Protein AF-A0A2N3T0M0-F1 (afdb_monomer)

Secondary structure (DSSP, 8-state):
---------SS-TT-EEEESS-TT-EEEEEEEETTEEEEEETTBTTSPPEEEETTTEEE-

Structure (mmCIF, N/CA/C/O backbone):
data_AF-A0A2N3T0M0-F1
#
_entry.id   AF-A0A2N3T0M0-F1
#
loop_
_atom_site.group_PDB
_atom_site.id
_atom_site.type_symbol
_atom_site.label_atom_id
_atom_site.label_alt_id
_atom_site.label_comp_id
_atom_site.label_asym_id
_atom_site.label_entity_id
_atom_site.label_seq_id
_atom_site.pdbx_PDB_ins_code
_atom_site.Cartn_x
_atom_site.Cartn_y
_atom_site.Cartn_z
_atom_site.occupancy
_atom_site.B_iso_or_equiv
_atom_site.auth_seq_id
_atom_site.auth_comp_id
_atom_site.auth_asym_id
_atom_site.auth_atom_id
_atom_site.pdbx_PDB_model_num
ATOM 1 N N . MET A 1 1 ? -25.660 -8.629 4.238 1.00 36.50 1 MET A N 1
ATOM 2 C CA . MET A 1 1 ? -24.992 -7.826 5.289 1.00 36.50 1 MET A CA 1
ATOM 3 C C . MET A 1 1 ? -24.249 -6.679 4.624 1.00 36.50 1 MET A C 1
ATOM 5 O O . MET A 1 1 ? -23.255 -6.929 3.960 1.00 36.50 1 MET A O 1
ATOM 9 N N . LYS A 1 2 ? -24.741 -5.439 4.734 1.00 45.06 2 LYS A N 1
ATOM 10 C CA . LYS A 1 2 ? -23.962 -4.254 4.345 1.00 45.06 2 LYS A CA 1
ATOM 11 C C . LYS A 1 2 ? -23.063 -3.899 5.525 1.00 45.06 2 LYS A C 1
ATOM 13 O O . LYS A 1 2 ? -23.541 -3.364 6.521 1.00 45.06 2 LYS A O 1
ATOM 18 N N . LEU A 1 3 ? -21.787 -4.272 5.450 1.00 50.44 3 LEU A N 1
ATOM 19 C CA . LEU A 1 3 ? -20.785 -3.783 6.391 1.00 50.44 3 LEU A CA 1
ATOM 20 C C . LEU A 1 3 ? -20.514 -2.313 6.046 1.00 50.44 3 LEU A C 1
ATOM 22 O O . LEU A 1 3 ? -19.652 -2.005 5.233 1.00 50.44 3 LEU A O 1
ATOM 26 N N . ASN A 1 4 ? -21.242 -1.400 6.683 1.00 52.38 4 ASN A N 1
ATOM 27 C CA . ASN A 1 4 ? -20.840 0.002 6.764 1.00 52.38 4 ASN A CA 1
ATOM 28 C C . ASN A 1 4 ? -19.716 0.103 7.806 1.00 52.38 4 ASN A C 1
ATOM 30 O O . ASN A 1 4 ? -19.905 0.646 8.891 1.00 52.38 4 ASN A O 1
ATOM 34 N N . LYS A 1 5 ? -18.559 -0.507 7.530 1.00 54.44 5 LYS A N 1
ATOM 35 C CA . LYS A 1 5 ? -17.353 -0.218 8.303 1.00 54.44 5 LYS A CA 1
ATOM 36 C C . LYS A 1 5 ? -16.722 1.004 7.658 1.00 54.44 5 LYS A C 1
ATOM 38 O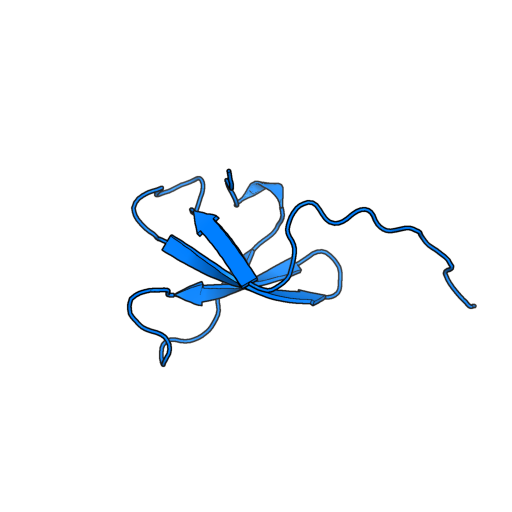 O . LYS A 1 5 ? -16.260 0.923 6.526 1.00 54.44 5 LYS A O 1
ATOM 43 N N . ASN A 1 6 ? -16.697 2.115 8.386 1.00 60.56 6 ASN A N 1
ATOM 44 C CA . ASN A 1 6 ? -15.730 3.181 8.143 1.00 60.56 6 ASN A CA 1
ATOM 45 C C . ASN A 1 6 ? -14.342 2.580 8.431 1.00 60.56 6 ASN A C 1
ATOM 47 O O . ASN A 1 6 ? -13.827 2.670 9.544 1.00 60.56 6 ASN A O 1
ATOM 51 N N . VAL A 1 7 ? -13.803 1.811 7.480 1.00 67.56 7 VAL A N 1
ATOM 52 C CA . VAL A 1 7 ? -12.441 1.292 7.566 1.00 67.56 7 VAL A CA 1
ATOM 53 C C . VAL A 1 7 ? -11.547 2.476 7.254 1.00 67.56 7 VAL A C 1
ATOM 55 O O . VAL A 1 7 ? -11.394 2.849 6.096 1.00 67.56 7 VAL A O 1
ATOM 58 N N . ILE A 1 8 ? -10.999 3.090 8.29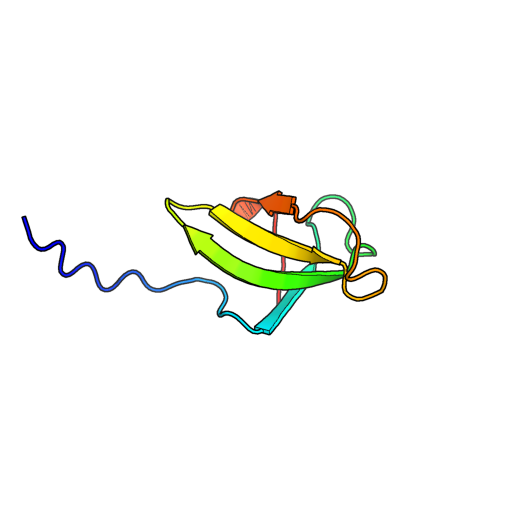8 1.00 79.12 8 ILE A N 1
ATOM 59 C CA . ILE A 1 8 ? -9.960 4.100 8.137 1.00 79.12 8 ILE A CA 1
ATOM 60 C C . ILE A 1 8 ? -8.727 3.356 7.624 1.00 79.12 8 ILE A C 1
ATOM 62 O O . ILE A 1 8 ? -8.106 2.578 8.354 1.00 79.12 8 ILE A O 1
ATOM 66 N N . LEU A 1 9 ? -8.435 3.525 6.337 1.00 86.75 9 LEU A N 1
ATOM 67 C CA . LEU A 1 9 ? -7.228 2.989 5.727 1.00 86.75 9 LEU A CA 1
ATOM 68 C C . LEU A 1 9 ? -6.024 3.778 6.239 1.00 86.75 9 LEU A C 1
ATOM 70 O O . LEU A 1 9 ? -6.116 4.968 6.521 1.00 86.75 9 LEU A O 1
ATOM 74 N N . LYS A 1 10 ? -4.892 3.089 6.387 1.00 91.25 10 LYS A N 1
ATOM 75 C CA . LYS A 1 10 ? -3.637 3.722 6.804 1.00 91.25 10 LYS A CA 1
ATOM 76 C C . LYS A 1 10 ? -2.969 4.460 5.642 1.00 91.25 10 LYS A C 1
ATOM 78 O O . LYS A 1 10 ? -2.254 5.418 5.886 1.00 91.25 10 LYS A O 1
ATOM 83 N N . TYR A 1 11 ? -3.189 3.968 4.426 1.00 93.94 11 TYR A N 1
ATOM 84 C CA . TYR A 1 11 ? -2.645 4.503 3.184 1.00 93.94 11 TYR A CA 1
ATOM 85 C C . TYR A 1 11 ? -3.739 4.490 2.118 1.00 93.94 11 TYR A C 1
ATOM 87 O O . TYR A 1 11 ? -4.594 3.596 2.116 1.00 93.94 11 TYR A O 1
ATOM 95 N N . GLU A 1 12 ? -3.697 5.448 1.208 1.00 93.69 12 GLU A N 1
ATOM 96 C CA . GLU A 1 12 ? -4.629 5.588 0.096 1.00 93.69 12 GLU A CA 1
ATOM 97 C C . GLU A 1 12 ? -3.992 5.142 -1.226 1.00 93.69 12 GLU A C 1
ATOM 99 O O . GLU A 1 12 ? -2.780 4.968 -1.346 1.00 93.69 12 GLU A O 1
ATOM 104 N N . VAL A 1 13 ? -4.820 4.893 -2.244 1.00 94.25 13 VAL A N 1
ATOM 105 C CA . VAL A 1 13 ? -4.319 4.564 -3.587 1.00 94.25 13 VAL A CA 1
ATOM 106 C C . VAL A 1 13 ? -3.559 5.763 -4.148 1.00 94.25 13 VAL A C 1
ATOM 108 O O . VAL A 1 13 ? -4.084 6.870 -4.181 1.00 94.25 13 VAL A O 1
ATOM 111 N N . GLY A 1 14 ? -2.342 5.522 -4.633 1.00 94.56 14 GLY A N 1
ATOM 112 C CA . GLY A 1 14 ? -1.418 6.559 -5.091 1.00 94.56 14 GLY A CA 1
ATOM 113 C C . GLY A 1 14 ? -0.336 6.917 -4.073 1.00 94.56 14 GLY A C 1
ATOM 114 O O . GLY A 1 14 ? 0.694 7.452 -4.48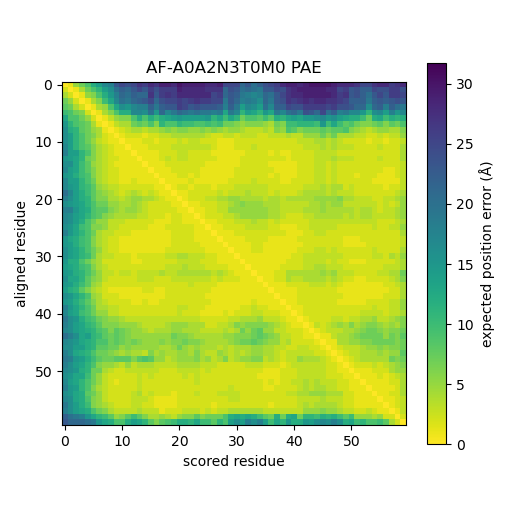3 1.00 94.56 14 GLY A O 1
ATOM 115 N N . ASP A 1 15 ? -0.503 6.557 -2.796 1.00 95.81 15 ASP A N 1
ATOM 116 C CA . ASP A 1 15 ? 0.509 6.830 -1.775 1.00 95.81 15 ASP A CA 1
ATOM 117 C C . ASP A 1 15 ? 1.824 6.120 -2.082 1.00 95.81 15 ASP A C 1
ATOM 119 O O . ASP A 1 15 ? 1.858 4.950 -2.486 1.00 95.81 15 ASP A O 1
ATOM 123 N N . THR A 1 16 ? 2.919 6.836 -1.827 1.00 95.81 16 THR A N 1
ATOM 124 C CA . THR A 1 16 ? 4.262 6.258 -1.827 1.00 95.81 16 THR A CA 1
ATOM 125 C C . THR A 1 16 ? 4.563 5.692 -0.447 1.00 95.81 16 THR A C 1
ATOM 127 O O . THR A 1 16 ? 4.533 6.399 0.560 1.00 95.81 16 THR A O 1
ATOM 130 N N . VAL A 1 17 ? 4.872 4.403 -0.405 1.00 95.56 17 VAL A N 1
ATOM 131 C CA . VAL A 1 17 ? 5.189 3.657 0.810 1.00 95.56 17 VAL A CA 1
ATOM 132 C C . VAL A 1 17 ? 6.480 2.873 0.617 1.00 95.56 17 VAL A C 1
ATOM 134 O O . VAL A 1 17 ? 6.856 2.499 -0.490 1.00 95.56 17 VAL A O 1
ATOM 137 N N . PHE A 1 18 ? 7.148 2.577 1.720 1.00 95.56 18 PHE A N 1
ATOM 138 C CA . PHE A 1 18 ? 8.407 1.852 1.754 1.00 95.56 18 PHE A CA 1
ATOM 139 C C . PHE A 1 18 ? 8.251 0.571 2.559 1.00 95.56 18 PHE A C 1
ATOM 141 O O . PHE A 1 18 ? 7.474 0.501 3.519 1.00 95.56 18 PHE A O 1
ATOM 148 N N . THR A 1 19 ? 9.008 -0.464 2.199 1.00 92.38 19 THR A N 1
ATOM 149 C CA . THR A 1 19 ? 9.010 -1.685 3.011 1.00 92.38 19 THR A CA 1
ATOM 150 C C . THR A 1 19 ? 9.752 -1.441 4.321 1.00 92.38 19 THR A C 1
ATOM 152 O O . THR A 1 19 ? 10.819 -0.831 4.348 1.00 92.38 19 THR A O 1
ATOM 155 N N . LYS A 1 20 ? 9.219 -1.961 5.429 1.00 91.62 20 LYS A N 1
ATOM 156 C CA . LYS A 1 20 ? 9.849 -1.803 6.743 1.00 91.62 20 LYS A CA 1
ATOM 157 C C . LYS A 1 20 ? 11.185 -2.538 6.859 1.00 91.62 20 LYS A C 1
ATOM 159 O O . LYS A 1 20 ? 12.067 -2.089 7.581 1.00 91.62 20 LYS A O 1
ATOM 164 N N . ILE A 1 21 ? 11.315 -3.670 6.169 1.00 90.88 21 ILE A N 1
ATOM 165 C CA . ILE A 1 21 ? 12.531 -4.491 6.173 1.00 90.88 21 ILE A CA 1
ATOM 166 C C . ILE A 1 21 ? 13.653 -3.871 5.333 1.00 90.88 21 ILE A C 1
ATOM 168 O O . ILE A 1 21 ? 14.819 -4.002 5.686 1.00 90.88 21 ILE A O 1
ATOM 172 N N . ASN A 1 22 ? 13.303 -3.182 4.244 1.00 89.81 22 ASN A N 1
AT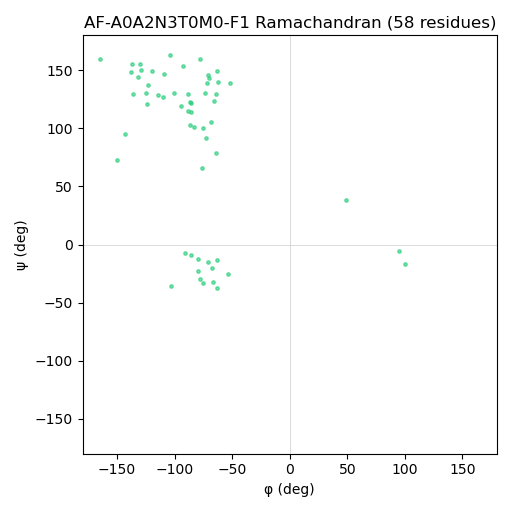OM 173 C CA . ASN A 1 22 ? 14.246 -2.472 3.395 1.00 89.81 22 ASN A CA 1
ATOM 174 C C . ASN A 1 22 ? 13.617 -1.162 2.877 1.00 89.81 22 ASN A C 1
ATOM 176 O O . ASN A 1 22 ? 12.926 -1.171 1.849 1.00 89.81 22 ASN A O 1
ATOM 180 N N . PRO A 1 23 ? 13.867 -0.031 3.558 1.00 90.06 23 PRO A N 1
ATOM 181 C CA . PRO A 1 23 ? 13.311 1.264 3.174 1.00 90.06 23 PRO A CA 1
ATOM 182 C C . PRO A 1 23 ? 13.774 1.775 1.804 1.00 90.06 23 PRO A C 1
ATOM 184 O O . PRO A 1 23 ? 13.173 2.702 1.278 1.00 90.06 23 PR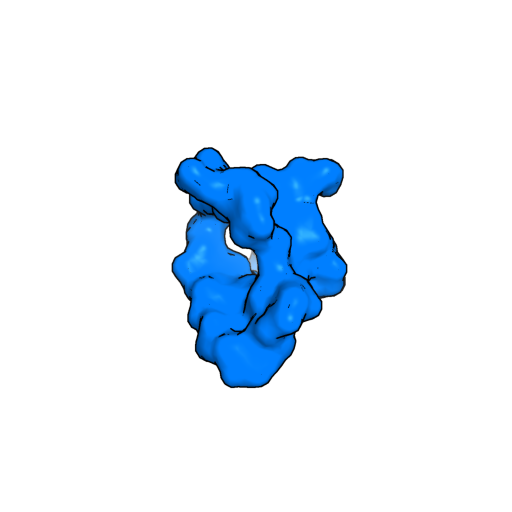O A O 1
ATOM 187 N N . SER A 1 24 ? 14.807 1.182 1.192 1.00 91.12 24 SER A N 1
ATOM 188 C CA . SER A 1 24 ? 15.220 1.523 -0.178 1.00 91.12 24 SER A CA 1
ATOM 189 C C . SER A 1 24 ? 14.231 1.035 -1.242 1.00 91.12 24 SER A C 1
ATOM 191 O O . SER A 1 24 ? 14.304 1.465 -2.392 1.00 91.12 24 SER A O 1
ATOM 193 N N . ILE A 1 25 ? 13.309 0.134 -0.887 1.00 91.06 25 ILE A N 1
ATOM 194 C CA . ILE A 1 25 ? 12.255 -0.335 -1.787 1.00 91.06 25 ILE A CA 1
ATOM 195 C C . ILE A 1 25 ? 11.071 0.632 -1.698 1.00 91.06 25 ILE A C 1
ATOM 197 O O . ILE A 1 25 ? 10.295 0.564 -0.743 1.00 91.06 25 ILE A O 1
ATOM 201 N N . SER A 1 26 ? 10.942 1.497 -2.707 1.00 93.31 26 SER A N 1
ATOM 202 C CA . SER A 1 26 ? 9.803 2.404 -2.879 1.00 93.31 26 SER A CA 1
ATOM 203 C C . SER A 1 26 ? 8.680 1.750 -3.683 1.00 93.31 26 SER A C 1
ATOM 205 O O . SER A 1 26 ? 8.904 1.209 -4.774 1.00 93.31 26 SER A O 1
ATOM 207 N N . LEU A 1 27 ? 7.467 1.809 -3.145 1.00 95.19 27 LEU A N 1
ATOM 208 C CA . LEU A 1 27 ? 6.269 1.206 -3.706 1.00 95.19 27 LEU A CA 1
ATOM 209 C C . LEU A 1 27 ? 5.133 2.234 -3.780 1.00 95.19 27 LEU A C 1
ATOM 211 O O . LEU A 1 27 ? 5.029 3.118 -2.937 1.00 95.19 27 LEU A O 1
ATOM 215 N N . ILE A 1 28 ? 4.240 2.071 -4.751 1.00 95.69 28 ILE A N 1
ATOM 216 C CA . ILE A 1 28 ? 3.015 2.863 -4.896 1.00 95.69 28 ILE A CA 1
ATOM 217 C C . ILE A 1 28 ? 1.811 1.988 -4.579 1.00 95.69 28 ILE A C 1
ATOM 219 O O . ILE A 1 28 ? 1.644 0.930 -5.194 1.00 95.69 28 ILE A O 1
ATOM 223 N N . VAL A 1 29 ? 0.948 2.427 -3.665 1.00 95.81 29 VAL A N 1
ATOM 224 C CA . VAL A 1 29 ? -0.303 1.726 -3.347 1.00 95.81 29 VAL A CA 1
ATOM 225 C C . VAL A 1 29 ? -1.229 1.753 -4.562 1.00 95.81 29 VAL A C 1
ATOM 227 O O . VAL A 1 29 ? -1.572 2.816 -5.076 1.00 95.81 29 VAL A O 1
ATOM 230 N N . LYS A 1 30 ? -1.654 0.578 -5.030 1.00 95.19 30 LYS A N 1
ATOM 231 C CA . LYS A 1 30 ? -2.572 0.432 -6.171 1.00 95.19 30 LYS A CA 1
ATOM 232 C C . LYS A 1 30 ? -3.991 0.098 -5.736 1.00 95.19 30 LYS A C 1
ATOM 234 O O . LYS A 1 30 ? -4.944 0.543 -6.366 1.00 95.19 30 LYS A O 1
ATOM 239 N N . ARG A 1 31 ? -4.137 -0.691 -4.668 1.00 94.06 31 ARG A N 1
ATOM 240 C CA . ARG A 1 31 ? -5.432 -1.109 -4.112 1.00 94.06 31 ARG A CA 1
ATOM 241 C C . ARG A 1 31 ? -5.272 -1.685 -2.711 1.00 94.06 31 ARG A C 1
ATOM 243 O O . ARG A 1 31 ? -4.196 -2.156 -2.343 1.00 94.06 31 ARG A O 1
ATOM 250 N N . TYR A 1 32 ? -6.375 -1.703 -1.971 1.00 93.94 32 TYR A N 1
ATOM 251 C CA . TYR A 1 32 ? -6.492 -2.373 -0.682 1.00 93.94 32 TYR A CA 1
ATOM 252 C C . TYR A 1 32 ? -7.658 -3.362 -0.718 1.00 93.94 32 TYR A C 1
ATOM 254 O O . TYR A 1 32 ? -8.792 -2.969 -0.987 1.00 93.94 32 TYR A O 1
ATOM 262 N N . ILE A 1 33 ? -7.376 -4.642 -0.476 1.00 93.69 33 ILE A N 1
ATOM 263 C CA . ILE A 1 33 ? -8.369 -5.725 -0.498 1.00 93.69 33 ILE A CA 1
ATOM 264 C C . ILE A 1 33 ? -8.112 -6.619 0.714 1.00 93.69 33 ILE A C 1
ATOM 266 O O . ILE A 1 33 ? -6.973 -7.007 0.961 1.00 93.69 33 ILE A O 1
ATOM 270 N N . ASP A 1 34 ? -9.157 -6.912 1.489 1.00 91.62 34 ASP A N 1
ATOM 271 C CA . ASP A 1 34 ? -9.136 -7.871 2.605 1.00 91.62 34 ASP A CA 1
ATOM 272 C C . ASP A 1 34 ? -7.968 -7.714 3.600 1.00 91.62 34 ASP A C 1
ATOM 274 O O . ASP A 1 34 ? -7.424 -8.691 4.110 1.00 91.62 34 ASP A O 1
ATOM 278 N N . GLY A 1 35 ? -7.567 -6.476 3.915 1.00 90.50 35 GLY A N 1
ATOM 279 C CA . GLY A 1 35 ? -6.471 -6.234 4.863 1.00 90.50 35 GLY A CA 1
ATOM 280 C C . GLY A 1 35 ? -5.093 -6.036 4.231 1.00 90.50 35 GLY A C 1
ATOM 281 O O . GLY A 1 35 ? -4.142 -5.709 4.949 1.00 90.50 35 GLY A O 1
ATOM 282 N N . ILE A 1 36 ? -4.980 -6.214 2.914 1.00 94.75 36 ILE A N 1
ATOM 283 C CA . ILE A 1 36 ? -3.720 -6.257 2.174 1.00 94.75 36 ILE A CA 1
ATOM 284 C C . ILE A 1 36 ? -3.630 -5.071 1.217 1.00 94.75 36 ILE A C 1
ATOM 286 O O . ILE A 1 36 ? -4.529 -4.829 0.413 1.00 94.75 36 ILE A O 1
ATOM 290 N N . TYR A 1 37 ? -2.516 -4.348 1.294 1.00 95.81 37 TYR A N 1
ATOM 291 C CA . TYR A 1 37 ? -2.126 -3.345 0.313 1.00 95.81 37 TYR A CA 1
ATOM 292 C C . TYR A 1 37 ? -1.383 -4.039 -0.819 1.00 95.81 37 TYR A C 1
ATOM 294 O O . TYR A 1 37 ? -0.366 -4.692 -0.584 1.00 95.81 37 TYR A O 1
ATOM 302 N N . TYR A 1 38 ? -1.889 -3.891 -2.036 1.00 95.88 38 TYR A N 1
ATOM 303 C CA . TYR A 1 38 ? -1.184 -4.297 -3.242 1.00 95.88 38 TYR A CA 1
ATOM 304 C C . TYR A 1 38 ? -0.446 -3.084 -3.776 1.00 95.88 38 TYR A C 1
ATOM 306 O O . TYR A 1 38 ? -1.061 -2.050 -4.069 1.00 95.88 38 TYR A O 1
ATOM 314 N N . CYS A 1 39 ? 0.872 -3.202 -3.855 1.00 95.69 39 CYS A N 1
ATOM 315 C CA . CYS A 1 39 ? 1.736 -2.100 -4.226 1.00 95.69 39 CYS A CA 1
ATOM 316 C C . CYS A 1 39 ? 2.588 -2.467 -5.442 1.0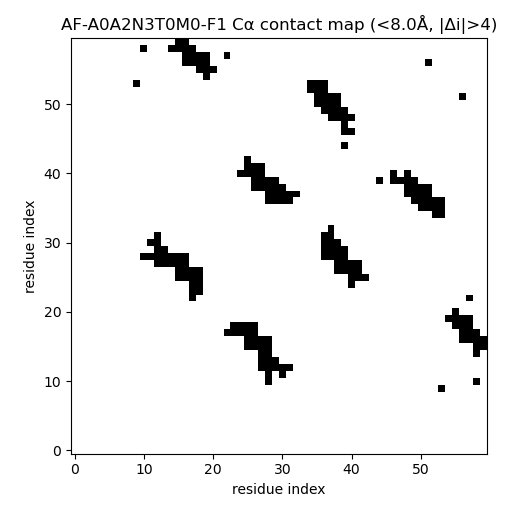0 95.69 39 CYS A C 1
ATOM 318 O O . CYS A 1 39 ? 3.138 -3.566 -5.513 1.00 95.69 39 CYS A O 1
ATOM 320 N N . GLY A 1 40 ? 2.720 -1.530 -6.377 1.00 95.38 40 GLY A N 1
ATOM 321 C CA . GLY A 1 40 ? 3.645 -1.640 -7.507 1.00 95.38 40 GLY A CA 1
ATOM 322 C C . GLY A 1 40 ? 4.986 -0.989 -7.182 1.00 95.38 40 GLY A C 1
ATOM 323 O O . GLY A 1 40 ? 5.036 -0.067 -6.370 1.00 95.38 40 GLY A O 1
ATOM 324 N N . PHE A 1 41 ? 6.069 -1.428 -7.817 1.00 94.19 41 PHE A N 1
ATOM 325 C CA . PHE A 1 41 ? 7.378 -0.795 -7.646 1.00 94.19 41 PHE A CA 1
ATOM 326 C C . PHE A 1 41 ? 7.417 0.546 -8.377 1.00 94.19 41 PHE A C 1
ATOM 328 O O . PHE A 1 41 ? 7.078 0.622 -9.555 1.00 94.19 41 PHE A O 1
ATOM 335 N N . GLN A 1 42 ? 7.853 1.608 -7.696 1.00 90.12 42 GLN A N 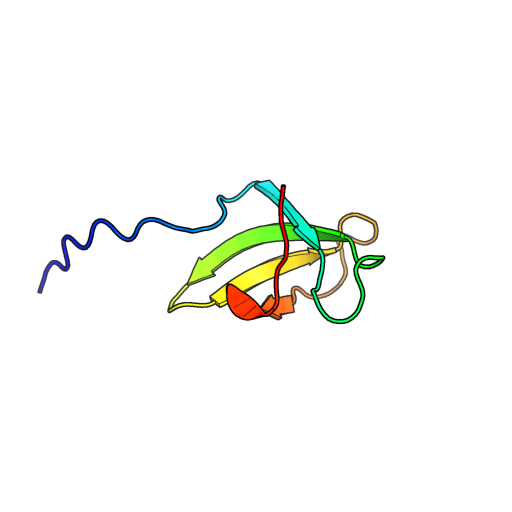1
ATOM 336 C CA . GLN A 1 42 ? 7.882 2.947 -8.298 1.00 90.12 42 GLN A CA 1
ATOM 337 C C . GLN A 1 42 ? 8.841 3.028 -9.497 1.00 90.12 42 GLN A C 1
ATOM 339 O O . GLN A 1 42 ? 8.530 3.682 -10.487 1.00 90.12 42 GLN A O 1
ATOM 344 N N . ASN A 1 43 ? 9.983 2.342 -9.411 1.00 89.06 43 ASN A N 1
ATOM 345 C CA . ASN A 1 43 ? 11.032 2.373 -10.437 1.00 89.06 43 ASN A CA 1
ATOM 346 C C . ASN A 1 43 ? 10.879 1.285 -11.509 1.00 89.06 43 ASN A C 1
ATOM 348 O O . ASN A 1 43 ? 11.659 1.267 -12.454 1.00 89.06 43 ASN A O 1
ATOM 352 N N . ASP A 1 44 ? 9.933 0.360 -11.337 1.00 89.25 44 ASP A N 1
ATOM 353 C CA . ASP A 1 44 ? 9.761 -0.792 -12.226 1.00 89.25 44 ASP A CA 1
ATOM 354 C C . ASP A 1 44 ? 8.278 -1.206 -12.262 1.00 89.25 44 ASP A C 1
ATOM 356 O O . ASP A 1 44 ? 7.878 -2.182 -11.620 1.00 89.25 44 ASP A O 1
ATOM 360 N N . PRO A 1 45 ? 7.418 -0.410 -12.923 1.00 81.25 45 PRO A N 1
ATOM 361 C CA . PRO A 1 45 ? 5.966 -0.569 -12.856 1.00 81.25 45 PRO A CA 1
ATOM 362 C C . PRO A 1 45 ? 5.452 -1.859 -13.512 1.00 81.25 45 PRO A C 1
ATOM 364 O O . PRO A 1 45 ? 4.349 -2.291 -13.182 1.00 81.25 45 PRO A O 1
ATOM 367 N N . ASP A 1 46 ? 6.237 -2.474 -14.402 1.00 87.69 46 ASP A N 1
ATOM 368 C CA . ASP A 1 46 ? 5.914 -3.746 -15.061 1.00 87.69 46 ASP A CA 1
ATOM 369 C C . ASP A 1 46 ? 6.183 -4.971 -14.172 1.00 87.69 46 ASP A C 1
ATOM 371 O O . ASP A 1 46 ? 5.744 -6.087 -14.470 1.00 87.69 46 ASP A O 1
ATOM 375 N N . ARG A 1 47 ? 6.885 -4.787 -13.050 1.00 90.38 47 ARG A N 1
ATOM 376 C CA . ARG A 1 47 ? 7.117 -5.851 -12.077 1.00 90.38 47 ARG A CA 1
ATOM 377 C C . ARG A 1 47 ? 5.831 -6.205 -11.346 1.00 90.38 47 ARG A C 1
ATOM 379 O O . ARG A 1 47 ? 5.039 -5.336 -10.986 1.00 90.38 47 ARG A O 1
ATOM 386 N N . TRP A 1 48 ? 5.663 -7.494 -11.049 1.00 87.19 48 TRP A N 1
ATOM 387 C CA . TRP A 1 48 ? 4.526 -7.971 -10.265 1.00 87.19 48 TRP A CA 1
ATOM 388 C C . TRP A 1 48 ? 4.359 -7.213 -8.942 1.00 87.19 48 TRP A C 1
ATOM 390 O O . TRP A 1 48 ? 5.329 -6.938 -8.232 1.00 87.19 48 TRP A O 1
ATOM 400 N N . GLU A 1 49 ? 3.099 -6.917 -8.617 1.00 88.12 49 GLU A N 1
ATOM 401 C CA . GLU A 1 49 ? 2.709 -6.240 -7.383 1.00 88.12 49 GLU A CA 1
ATOM 402 C C . GLU A 1 49 ? 3.065 -7.077 -6.144 1.00 88.12 49 GLU A C 1
ATOM 404 O O . GLU A 1 49 ? 3.017 -8.310 -6.157 1.00 88.12 49 GLU A O 1
ATOM 409 N N . LEU A 1 50 ? 3.361 -6.397 -5.036 1.00 92.00 50 LEU A N 1
ATOM 410 C CA . LEU A 1 50 ? 3.538 -7.018 -3.727 1.00 92.00 50 LEU A CA 1
ATOM 411 C C . LEU A 1 50 ? 2.279 -6.849 -2.881 1.00 92.00 50 LEU A C 1
ATOM 413 O O . LEU A 1 50 ? 1.793 -5.733 -2.714 1.00 92.00 50 LEU A O 1
ATOM 417 N N . GLY A 1 51 ? 1.798 -7.945 -2.295 1.00 93.94 51 GLY A N 1
ATOM 418 C CA . GLY A 1 51 ? 0.767 -7.921 -1.260 1.00 93.94 51 GLY A CA 1
ATOM 419 C C . GLY A 1 51 ? 1.395 -7.787 0.126 1.00 93.94 51 GLY A C 1
ATOM 420 O O . GLY A 1 51 ? 2.103 -8.688 0.576 1.00 93.94 51 GLY A O 1
ATOM 421 N N . LEU A 1 52 ? 1.145 -6.672 0.812 1.00 94.25 52 LEU A N 1
ATOM 422 C CA . LEU A 1 52 ? 1.738 -6.357 2.112 1.00 94.25 52 LEU A CA 1
ATOM 423 C C . LEU A 1 52 ? 0.679 -5.896 3.117 1.00 94.25 52 LEU A C 1
ATOM 425 O O . LEU A 1 52 ? -0.268 -5.184 2.793 1.00 94.25 52 LEU A O 1
ATOM 429 N N . THR A 1 53 ? 0.853 -6.274 4.382 1.00 94.69 53 THR A N 1
ATOM 430 C CA . THR A 1 53 ? 0.011 -5.743 5.465 1.00 94.69 53 THR A CA 1
ATOM 431 C C . THR A 1 53 ? 0.460 -4.335 5.856 1.00 94.69 53 THR A C 1
ATOM 433 O O . THR A 1 53 ? 1.627 -3.973 5.698 1.00 94.69 53 THR A O 1
ATOM 436 N N . ALA A 1 54 ? -0.426 -3.568 6.498 1.00 92.12 54 ALA A N 1
ATOM 437 C CA . ALA A 1 54 ? -0.113 -2.231 7.025 1.00 92.12 54 ALA A CA 1
ATOM 438 C C . ALA A 1 54 ? 1.125 -2.185 7.949 1.00 92.12 54 ALA A C 1
ATOM 440 O O . ALA A 1 54 ? 1.739 -1.133 8.116 1.00 92.12 54 ALA A O 1
ATOM 441 N N . ARG A 1 55 ? 1.471 -3.308 8.599 1.00 93.69 55 ARG A N 1
ATOM 442 C CA . ARG A 1 55 ? 2.613 -3.424 9.526 1.00 93.69 55 ARG A CA 1
ATOM 443 C C . ARG A 1 55 ? 3.952 -3.582 8.807 1.00 93.69 55 ARG A C 1
ATOM 445 O O . ARG A 1 55 ? 4.989 -3.298 9.405 1.00 93.69 55 ARG A O 1
ATOM 452 N N . ALA A 1 56 ? 3.922 -4.062 7.565 1.00 94.25 56 ALA A N 1
ATOM 453 C CA . ALA A 1 56 ? 5.099 -4.247 6.724 1.00 94.25 56 ALA A CA 1
ATOM 454 C C . ALA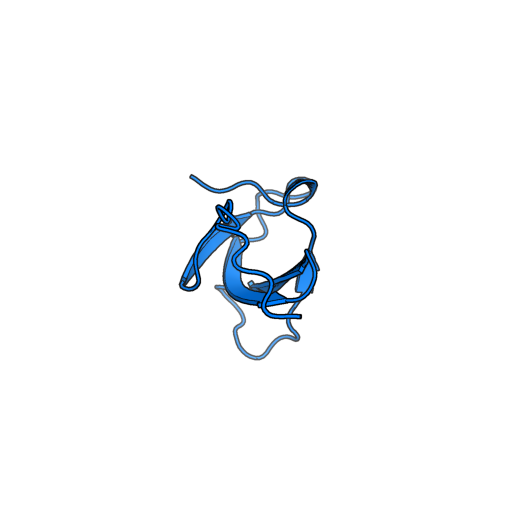 A 1 56 ? 5.477 -2.975 5.948 1.00 94.25 56 ALA A C 1
ATOM 456 O O . ALA A 1 56 ? 6.552 -2.932 5.352 1.00 94.25 56 ALA A O 1
ATOM 457 N N . LEU A 1 57 ? 4.614 -1.957 5.975 1.00 92.94 57 LEU A N 1
ATOM 458 C CA . LEU A 1 57 ? 4.786 -0.695 5.270 1.00 92.94 57 LEU A CA 1
ATOM 459 C C . LEU A 1 57 ? 5.082 0.453 6.237 1.00 92.94 57 LEU A C 1
ATOM 461 O O . LEU A 1 57 ? 4.566 0.507 7.361 1.00 92.94 57 LEU A O 1
ATOM 465 N N . ILE A 1 58 ? 5.895 1.386 5.759 1.00 92.44 58 ILE A N 1
ATOM 466 C CA . ILE A 1 58 ? 6.120 2.696 6.354 1.00 92.44 58 ILE A CA 1
ATOM 467 C C . ILE A 1 58 ? 5.832 3.728 5.265 1.00 92.44 58 ILE A C 1
ATOM 469 O O . ILE A 1 58 ? 6.323 3.593 4.152 1.00 92.44 58 ILE A O 1
ATOM 473 N N . GLY A 1 59 ? 5.026 4.733 5.570 1.00 82.25 59 GLY A N 1
ATOM 474 C CA . GLY A 1 59 ? 4.679 5.815 4.650 1.00 82.25 59 GLY A CA 1
ATOM 475 C C . GLY A 1 59 ? 4.737 7.122 5.421 1.00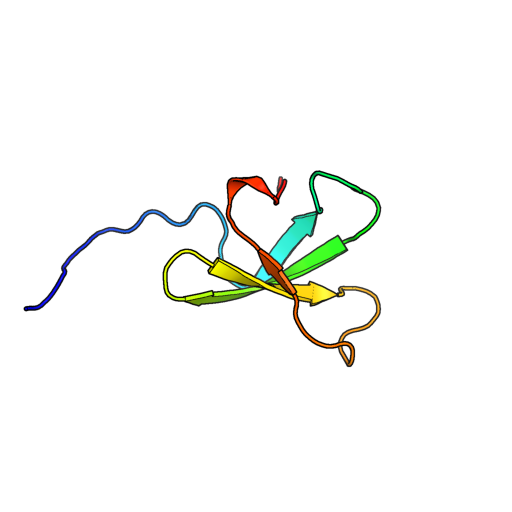 82.25 59 GLY A C 1
ATOM 476 O O . GLY A 1 59 ? 4.669 7.083 6.657 1.00 82.25 59 GLY A O 1
ATOM 477 N N . SER A 1 60 ? 4.952 8.217 4.698 1.00 60.16 60 SER A N 1
ATOM 478 C CA . SER A 1 60 ? 4.975 9.555 5.286 1.00 60.16 60 SER A CA 1
ATOM 479 C C . SER A 1 60 ? 3.577 10.071 5.589 1.00 60.16 60 SER A C 1
ATOM 481 O O . SER A 1 60 ? 2.615 9.542 4.997 1.00 60.16 60 SER A O 1
#

Radius of gyration: 12.06 Å; Cα contacts (8 Å, |Δi|>4): 104; chains: 1; bounding box: 40×18×25 Å

Foldseek 3Di:
DPPPDPPPDPDDAQFWKAFPVDRVFIWGFHDDDPQWTWTAGPVCRVDGTDTDHPVRIDGD

Mean predicted aligned error: 5.71 Å

Nearest PDB structures (foldseek):
  2e6z-assembly1_A  TM=7.754E-01  e=3.344E-01  Homo sapiens
  8bja-assembly1_A  TM=7.308E-01  e=1.275E+00  Homo sapiens
  6bhg-assembly1_A  TM=5.971E-01  e=1.200E+00  Homo sapiens
  7mkn-assembly1_L  TM=6.593E-01  e=1.440E+00  Escherichia coli K-12
  6bpi-assembly1_A  TM=6.297E-01  e=1.952E+00  Homo sapiens

Solvent-accessible surface area (backbone atoms only — not comparable to full-atom values): 3725 Å² total; per-residue (Å²): 135,87,81,86,66,87,73,83,68,94,71,54,72,69,39,65,32,19,36,64,92,46,66,88,48,51,26,28,32,69,44,77,57,99,76,30,38,34,24,30,35,70,93,43,70,88,46,82,63,45,80,39,45,76,85,48,46,44,63,129

Sequence (60 aa):
MKLNKNVILKYEVGDTVFTKINPSISLIVKRYIDGIYYCGFQNDPDRWELGLTARALIGS

pLDDT: mean 86.94, std 14.01, range [36.5, 95.88]